Protein AF-X1Q7Z4-F1 (afdb_monomer_lite)

Sequence (91 aa):
AAQEVYGEIWFEAGAMQGQFLHYADENVPLLAFHGDISIPEKWRSAQRLAAWWLKYRKPVHIYYYGDLDPKGLLIPQSAWADVYTWAFGHY

Radius of gyration: 13.32 Å; chains: 1; bounding box: 35×22×35 Å

Secondary structure (DSSP, 8-state):
---SSEEEEEES-GGGHHHHHHHS-TTS-EEE-SSSPPHHHHHHHHHHHHHHHHHH-PPEEEEEE--SSHHHHHHHHHHHHHHHHHHHTT-

pLDDT: mean 90.55, std 7.93, range [47.44, 97.12]

Foldseek 3Di:
DPDQEQEAEEEEDPVCVVVCVVPPDPPHHYYYCVQARDPVVLLVLLVVLLVVCVVPVHHYYYHYYYDPDPRRVVRVVVSCVSSCCSNPVVD

Organism: NCBI:txid412755

Structure (mmCIF, N/CA/C/O backbone):
data_AF-X1Q7Z4-F1
#
_entry.id   AF-X1Q7Z4-F1
#
loop_
_atom_site.group_PDB
_atom_site.id
_atom_site.type_symbol
_atom_site.label_atom_id
_atom_site.label_alt_id
_atom_site.label_comp_id
_atom_site.label_asym_id
_atom_site.label_entity_id
_atom_site.label_seq_id
_atom_site.pdbx_PDB_ins_code
_atom_site.Cartn_x
_atom_site.Cartn_y
_atom_site.Cartn_z
_atom_site.occupancy
_atom_site.B_iso_or_equiv
_atom_site.auth_seq_id
_atom_site.auth_comp_id
_atom_site.auth_asym_id
_atom_site.auth_atom_id
_atom_site.pdbx_PDB_model_num
ATOM 1 N N . ALA A 1 1 ? -22.377 0.899 5.041 1.00 47.44 1 ALA A N 1
ATOM 2 C CA . ALA A 1 1 ? -22.246 -0.320 5.870 1.00 47.44 1 ALA A CA 1
ATOM 3 C C . ALA A 1 1 ? -21.034 -0.158 6.783 1.00 47.44 1 ALA A C 1
ATOM 5 O O . ALA A 1 1 ? -20.087 0.500 6.371 1.00 47.44 1 ALA A O 1
ATOM 6 N N . ALA A 1 2 ? -21.051 -0.683 8.011 1.00 58.69 2 ALA A N 1
ATOM 7 C CA . ALA A 1 2 ? -19.859 -0.658 8.858 1.00 58.69 2 ALA A CA 1
ATOM 8 C C . ALA A 1 2 ? -18.826 -1.631 8.270 1.00 58.69 2 ALA A C 1
ATOM 10 O O . ALA A 1 2 ? -19.087 -2.823 8.183 1.00 58.69 2 ALA A O 1
ATOM 11 N N . GLN A 1 3 ? -17.684 -1.120 7.821 1.00 66.56 3 GLN A N 1
ATOM 12 C CA . GLN A 1 3 ? -16.663 -1.923 7.153 1.00 66.56 3 GLN A CA 1
ATOM 13 C C . GLN A 1 3 ? -16.037 -2.925 8.142 1.00 66.56 3 GLN A C 1
ATOM 15 O O . GLN A 1 3 ? -15.508 -2.510 9.174 1.00 66.56 3 GLN A O 1
ATOM 20 N N . GLU A 1 4 ? -16.136 -4.231 7.877 1.00 83.44 4 GLU A N 1
ATOM 21 C CA . GLU A 1 4 ? -15.676 -5.292 8.798 1.00 83.44 4 GLU A CA 1
ATOM 22 C C . GLU A 1 4 ? -14.146 -5.402 8.872 1.00 83.44 4 GLU A C 1
ATOM 24 O O . GLU A 1 4 ? -13.599 -5.766 9.912 1.00 83.44 4 GLU A O 1
ATOM 29 N N . VAL A 1 5 ? -13.452 -5.007 7.801 1.00 86.50 5 VAL A N 1
ATOM 30 C CA . VAL A 1 5 ? -11.990 -5.074 7.665 1.00 86.50 5 VAL A CA 1
ATOM 31 C C . VAL A 1 5 ? -11.418 -3.744 7.186 1.00 86.50 5 VAL A C 1
ATOM 33 O O . VAL A 1 5 ? -11.981 -3.108 6.301 1.00 86.50 5 VAL A O 1
ATOM 36 N N . TYR A 1 6 ? -10.285 -3.312 7.732 1.00 88.56 6 TYR A N 1
ATOM 37 C CA . TYR A 1 6 ? -9.552 -2.180 7.167 1.00 88.56 6 TYR A CA 1
ATOM 38 C C . TYR A 1 6 ? -8.761 -2.664 5.947 1.00 88.56 6 TYR A C 1
ATOM 40 O O . TYR A 1 6 ? -7.903 -3.532 6.085 1.00 88.56 6 TYR A O 1
ATOM 48 N N . GLY A 1 7 ? -9.100 -2.156 4.762 1.00 91.94 7 GLY A N 1
ATOM 49 C CA . GLY A 1 7 ? -8.545 -2.612 3.488 1.00 91.94 7 GLY A CA 1
ATOM 50 C C . GLY A 1 7 ? -7.707 -1.543 2.794 1.00 91.94 7 GLY A C 1
ATOM 51 O O . GLY A 1 7 ? -8.109 -0.382 2.769 1.00 91.94 7 GLY A O 1
ATOM 52 N N . GLU A 1 8 ? -6.593 -1.945 2.187 1.00 94.75 8 GLU A N 1
ATOM 53 C CA . GLU A 1 8 ? -5.770 -1.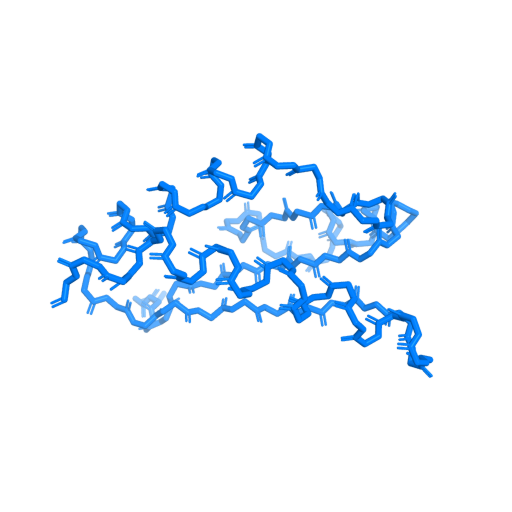097 1.313 1.00 94.75 8 GLU A CA 1
ATOM 54 C C . GLU A 1 8 ? -5.391 -1.822 0.032 1.00 94.75 8 GLU A C 1
ATOM 56 O O . GLU A 1 8 ? -5.268 -3.047 0.026 1.00 94.75 8 GLU A O 1
ATOM 61 N N . ILE A 1 9 ? -5.147 -1.061 -1.032 1.00 95.62 9 ILE A N 1
ATOM 62 C CA . ILE A 1 9 ? -4.668 -1.589 -2.308 1.00 95.62 9 ILE A CA 1
ATOM 63 C C . ILE A 1 9 ? -3.231 -1.129 -2.529 1.00 95.62 9 ILE A C 1
ATOM 65 O O . ILE A 1 9 ? -2.942 0.064 -2.621 1.00 95.62 9 ILE A O 1
ATOM 69 N N . TRP A 1 10 ? -2.316 -2.084 -2.611 1.00 96.00 10 TRP A N 1
ATOM 70 C CA . TRP A 1 10 ? -0.902 -1.851 -2.875 1.00 96.00 10 TRP A CA 1
ATOM 71 C C . TRP A 1 10 ? -0.542 -2.439 -4.230 1.00 96.00 10 TRP A C 1
ATOM 73 O O . TRP A 1 10 ? -1.108 -3.451 -4.639 1.00 96.00 10 TRP A O 1
ATOM 83 N N . PHE A 1 11 ? 0.384 -1.819 -4.950 1.00 95.38 11 PHE A N 1
ATOM 84 C CA . PHE A 1 11 ? 0.721 -2.293 -6.284 1.00 95.38 11 PHE A CA 1
ATOM 85 C C . PHE A 1 11 ? 2.129 -1.924 -6.733 1.00 95.38 11 PHE A C 1
ATOM 87 O O . PHE A 1 11 ? 2.679 -0.898 -6.339 1.00 95.38 11 PHE A O 1
ATOM 94 N N . GLU A 1 12 ? 2.714 -2.770 -7.581 1.00 93.00 12 GLU A N 1
ATOM 95 C CA . GLU A 1 12 ? 4.087 -2.605 -8.062 1.00 93.00 12 GLU A CA 1
ATOM 96 C C . GLU A 1 12 ? 4.224 -1.420 -9.025 1.00 93.00 12 GLU A C 1
ATOM 98 O O . GLU A 1 12 ? 4.987 -0.480 -8.783 1.00 93.00 12 GLU A O 1
ATOM 103 N N . ALA A 1 13 ? 3.483 -1.466 -10.133 1.00 89.19 13 ALA A N 1
ATOM 104 C CA . ALA A 1 13 ? 3.685 -0.561 -11.251 1.00 89.19 13 ALA A CA 1
ATOM 105 C C . ALA A 1 13 ? 2.895 0.741 -11.082 1.00 89.19 13 ALA A C 1
ATOM 107 O O . ALA A 1 13 ? 1.665 0.750 -11.106 1.00 89.19 13 ALA A O 1
ATOM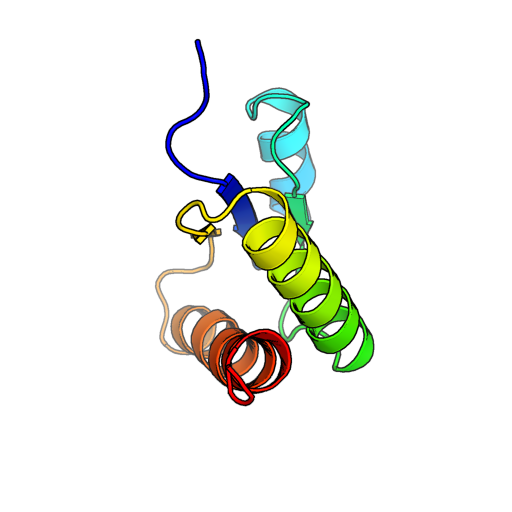 108 N N . GLY A 1 14 ? 3.603 1.874 -11.044 1.00 85.88 14 GLY A N 1
ATOM 109 C CA . GLY A 1 14 ? 2.981 3.204 -11.017 1.00 85.88 14 GLY A CA 1
ATOM 110 C C . GLY A 1 14 ? 2.027 3.472 -12.189 1.00 85.88 14 GLY A C 1
ATOM 111 O O . GLY A 1 14 ? 1.065 4.216 -12.038 1.00 85.88 14 GLY A O 1
ATOM 112 N N . ALA A 1 15 ? 2.225 2.811 -13.335 1.00 88.69 15 ALA A N 1
ATOM 113 C CA . ALA A 1 15 ? 1.321 2.906 -14.483 1.00 88.69 15 ALA A CA 1
ATOM 114 C C . ALA A 1 15 ? -0.118 2.448 -14.165 1.00 88.69 15 ALA A C 1
ATOM 116 O O . ALA A 1 15 ? -1.065 2.936 -14.780 1.00 88.69 15 ALA A O 1
ATOM 117 N N . MET A 1 16 ? -0.306 1.561 -13.179 1.00 89.06 16 MET A N 1
ATOM 118 C CA . MET A 1 16 ? -1.633 1.116 -12.741 1.00 89.06 16 MET A CA 1
ATOM 119 C C . MET A 1 16 ? -2.365 2.152 -11.880 1.00 89.06 16 MET A C 1
ATOM 121 O O . MET A 1 16 ? -3.573 2.033 -11.684 1.00 89.06 16 MET A O 1
ATOM 125 N N . GLN A 1 17 ? -1.679 3.192 -11.394 1.00 91.06 17 GLN A N 1
ATOM 126 C CA . GLN A 1 17 ? -2.267 4.170 -10.477 1.00 91.06 17 GLN A CA 1
ATOM 127 C C . GLN A 1 17 ? -3.512 4.840 -11.064 1.00 91.06 17 GLN A C 1
ATOM 129 O O . GLN A 1 17 ? -4.495 5.023 -10.353 1.00 91.06 17 GLN A O 1
ATOM 134 N N . GLY A 1 18 ? -3.510 5.146 -12.365 1.00 91.62 18 GLY A N 1
ATOM 135 C CA . GLY A 1 18 ? -4.676 5.726 -13.034 1.00 91.62 18 GLY A CA 1
ATOM 136 C C . GLY A 1 18 ? -5.906 4.813 -13.011 1.00 91.62 18 GLY A C 1
ATOM 137 O O . GLY A 1 18 ? -7.020 5.306 -12.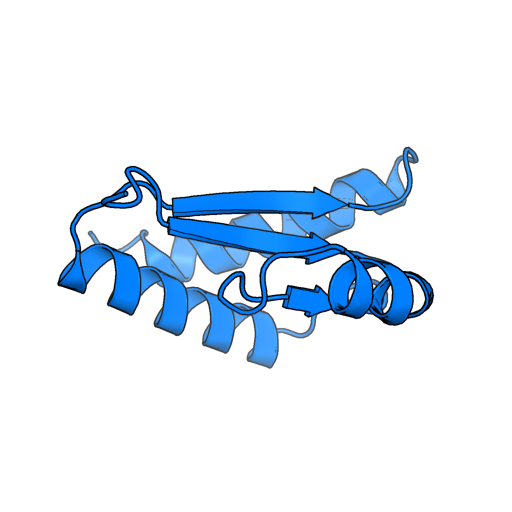870 1.00 91.62 18 GLY A O 1
ATOM 138 N N . GLN A 1 19 ? -5.715 3.492 -13.091 1.00 93.94 19 GLN A N 1
ATOM 139 C CA . GLN A 1 19 ? -6.816 2.526 -13.014 1.00 93.94 19 GLN A CA 1
ATOM 140 C C . GLN A 1 19 ? -7.402 2.490 -11.602 1.00 93.94 19 GLN A C 1
ATOM 142 O O . GLN A 1 19 ? -8.614 2.600 -11.437 1.00 93.94 19 GLN A O 1
ATOM 147 N N . PHE A 1 20 ? -6.554 2.404 -10.574 1.00 94.00 20 PHE A N 1
ATOM 148 C CA . PHE A 1 20 ? -7.028 2.361 -9.190 1.00 94.00 20 PHE A CA 1
ATOM 149 C C . PHE A 1 20 ? -7.660 3.679 -8.746 1.00 94.00 20 PHE A C 1
ATOM 151 O O . PHE A 1 20 ? -8.703 3.649 -8.109 1.00 94.00 20 PHE A O 1
ATOM 158 N N . LEU A 1 21 ? -7.114 4.828 -9.149 1.00 92.56 21 LEU A N 1
ATOM 159 C CA . LEU A 1 21 ? -7.745 6.126 -8.885 1.00 92.56 21 LEU A CA 1
ATOM 160 C C . LEU A 1 21 ? -9.126 6.266 -9.542 1.00 92.56 21 LEU A C 1
ATOM 162 O O . LEU A 1 21 ? -9.941 7.046 -9.063 1.00 92.56 21 LEU A O 1
ATOM 166 N N . HIS A 1 22 ? -9.379 5.556 -10.645 1.00 94.75 22 HIS A N 1
ATOM 167 C CA . HIS A 1 22 ? -10.654 5.623 -11.354 1.00 94.75 22 HIS A CA 1
ATOM 168 C C . HIS A 1 22 ? -11.693 4.622 -10.831 1.00 94.75 22 HIS A C 1
ATOM 170 O O . HIS A 1 22 ? -12.873 4.955 -10.764 1.00 94.75 22 HIS A O 1
ATOM 176 N N . TYR A 1 23 ? -11.271 3.399 -10.496 1.00 94.56 23 TYR A N 1
ATOM 177 C CA . TYR A 1 23 ? -12.181 2.293 -10.177 1.00 94.56 23 TYR A CA 1
ATOM 178 C C . TYR A 1 23 ? -12.247 1.916 -8.695 1.00 94.56 23 TYR A C 1
ATOM 180 O O . TYR A 1 23 ? -13.213 1.267 -8.292 1.00 94.56 23 TYR A O 1
ATOM 188 N N . ALA A 1 24 ? -11.237 2.250 -7.886 1.00 92.50 24 ALA A N 1
ATOM 189 C CA . ALA A 1 24 ? -11.287 1.968 -6.456 1.00 92.50 24 ALA A CA 1
ATOM 190 C C . ALA A 1 24 ? -12.202 2.971 -5.740 1.00 92.50 24 ALA A C 1
ATOM 192 O O . ALA A 1 24 ? -12.361 4.112 -6.169 1.00 92.50 24 ALA A O 1
ATOM 193 N N . ASP A 1 25 ? -12.787 2.537 -4.624 1.00 90.38 25 ASP A N 1
ATOM 194 C CA . ASP A 1 25 ? -13.491 3.439 -3.711 1.00 90.38 25 ASP A CA 1
ATOM 195 C C . ASP A 1 25 ? -12.513 4.503 -3.185 1.00 90.38 25 ASP A C 1
ATOM 197 O O . ASP A 1 25 ? -11.392 4.180 -2.786 1.00 90.38 25 ASP A O 1
ATOM 201 N N . GLU A 1 26 ? -12.937 5.768 -3.168 1.00 89.19 26 GLU A N 1
ATOM 202 C CA . GLU A 1 26 ? -12.113 6.911 -2.749 1.00 89.19 26 GLU A CA 1
ATOM 203 C C . GLU A 1 26 ? -11.597 6.804 -1.303 1.00 89.19 26 GLU A C 1
ATOM 205 O O . GLU A 1 26 ? -10.604 7.435 -0.940 1.00 89.19 26 GLU A O 1
ATOM 210 N N . ASN A 1 27 ? -12.251 5.986 -0.474 1.00 88.81 27 ASN A N 1
ATOM 211 C CA . ASN A 1 27 ? -11.874 5.751 0.915 1.00 88.81 27 ASN A CA 1
ATOM 212 C C . ASN A 1 27 ? -10.864 4.609 1.080 1.00 88.81 27 ASN A C 1
ATOM 214 O O . ASN A 1 27 ? -10.433 4.348 2.207 1.00 88.81 27 ASN A O 1
ATOM 218 N N . VAL A 1 28 ? -10.486 3.918 -0.000 1.00 90.25 28 VAL A N 1
ATOM 219 C CA . VAL A 1 28 ? -9.478 2.853 0.028 1.00 90.25 28 VAL A CA 1
ATOM 220 C C . VAL A 1 28 ? -8.097 3.459 -0.228 1.00 90.25 28 VAL A C 1
ATOM 222 O O . VAL A 1 28 ? -7.837 3.961 -1.322 1.00 90.25 28 VAL A O 1
ATOM 225 N N . PRO A 1 29 ? -7.170 3.405 0.746 1.00 92.81 29 PRO A N 1
ATOM 226 C CA . PRO A 1 29 ? -5.816 3.893 0.538 1.00 92.81 29 PRO A CA 1
ATOM 227 C C . PRO A 1 29 ? -5.098 3.097 -0.552 1.00 92.81 29 PRO A C 1
ATOM 229 O O . PRO A 1 29 ? -5.177 1.866 -0.603 1.00 92.81 29 PRO A O 1
ATOM 232 N N . LEU A 1 30 ? -4.367 3.828 -1.390 1.00 95.19 30 LEU A N 1
ATOM 233 C CA . LEU A 1 30 ? -3.594 3.302 -2.507 1.00 95.19 30 LEU A CA 1
ATOM 234 C C . LEU A 1 30 ? -2.097 3.511 -2.252 1.00 95.19 30 LEU A C 1
ATOM 236 O O . LEU A 1 30 ? -1.695 4.605 -1.852 1.00 95.19 30 LEU A O 1
ATOM 240 N N . LEU A 1 31 ? -1.269 2.501 -2.528 1.00 95.19 31 LEU A N 1
ATOM 241 C CA . LEU A 1 31 ? 0.191 2.600 -2.421 1.00 95.19 31 LEU A CA 1
ATOM 242 C C . LEU A 1 31 ? 0.889 1.989 -3.641 1.00 95.19 31 LEU A C 1
ATOM 244 O O . LEU A 1 31 ? 0.894 0.773 -3.821 1.00 95.19 31 LEU A O 1
ATOM 248 N N . ALA A 1 32 ? 1.523 2.842 -4.444 1.00 94.56 32 ALA A N 1
ATOM 249 C CA . ALA A 1 32 ? 2.381 2.429 -5.550 1.00 94.56 32 ALA A CA 1
ATOM 250 C C . ALA A 1 32 ? 3.821 2.226 -5.057 1.00 94.56 32 ALA A C 1
ATOM 252 O O . ALA A 1 32 ? 4.390 3.113 -4.421 1.00 94.56 32 ALA A O 1
ATOM 253 N N . PHE A 1 33 ? 4.426 1.080 -5.361 1.00 93.50 33 PHE A N 1
ATOM 254 C CA . PHE A 1 33 ? 5.789 0.770 -4.927 1.00 93.50 33 PHE A CA 1
ATOM 255 C C . PHE A 1 33 ? 6.852 1.306 -5.892 1.00 93.50 33 PHE A C 1
ATOM 257 O O . PHE A 1 33 ? 7.920 1.714 -5.446 1.00 93.50 33 PHE A O 1
ATOM 264 N N . HIS A 1 34 ? 6.559 1.318 -7.198 1.00 90.00 34 HIS A N 1
ATOM 265 C CA . HIS A 1 34 ? 7.514 1.630 -8.268 1.00 90.00 34 HIS A CA 1
ATOM 266 C C . HIS A 1 34 ? 8.733 0.684 -8.286 1.00 90.00 34 HIS A C 1
ATOM 268 O O . HIS A 1 34 ? 9.870 1.121 -8.468 1.00 90.00 34 HIS A O 1
ATOM 274 N N . GLY A 1 35 ? 8.483 -0.619 -8.114 1.00 87.06 35 GLY A N 1
ATOM 275 C CA . GLY A 1 35 ? 9.507 -1.648 -7.912 1.00 87.06 35 GLY A CA 1
ATOM 276 C C . GLY A 1 35 ? 9.666 -1.982 -6.429 1.00 87.06 35 GLY A C 1
ATOM 277 O O . GLY A 1 35 ? 8.677 -2.255 -5.754 1.00 87.06 35 GLY A O 1
ATOM 278 N N . ASP A 1 36 ? 10.894 -1.958 -5.908 1.00 89.62 36 ASP A N 1
ATOM 279 C CA . ASP A 1 36 ? 11.131 -2.145 -4.475 1.00 89.62 36 ASP A CA 1
ATOM 280 C C . ASP A 1 36 ? 10.751 -0.888 -3.685 1.00 89.62 36 ASP A C 1
ATOM 282 O O . ASP A 1 36 ? 11.293 0.201 -3.890 1.00 89.62 36 ASP A O 1
ATOM 286 N N . ILE A 1 37 ? 9.836 -1.047 -2.731 1.00 94.00 37 ILE A N 1
ATOM 287 C CA . ILE A 1 37 ? 9.400 0.050 -1.871 1.00 94.00 37 ILE A CA 1
ATOM 288 C C . ILE A 1 37 ? 10.512 0.498 -0.913 1.00 94.00 37 ILE A C 1
ATOM 290 O O . ILE A 1 37 ? 11.194 -0.303 -0.267 1.00 94.00 37 ILE A O 1
ATOM 294 N N . SER A 1 38 ? 10.665 1.815 -0.781 1.00 94.81 38 SER A N 1
ATOM 295 C CA . SER A 1 38 ? 11.680 2.420 0.083 1.00 94.81 38 SER A CA 1
ATOM 296 C C . SER A 1 38 ? 11.447 2.138 1.577 1.00 94.81 38 SER A C 1
ATOM 298 O O . SER A 1 38 ? 10.309 2.076 2.044 1.00 94.81 38 SER A O 1
ATOM 300 N N . ILE A 1 39 ? 12.531 2.052 2.360 1.00 95.88 39 ILE A N 1
ATOM 301 C CA . ILE A 1 39 ? 12.470 1.888 3.827 1.00 95.88 39 ILE A CA 1
ATOM 302 C C . ILE A 1 39 ? 11.604 2.968 4.508 1.00 95.88 39 ILE A C 1
ATOM 304 O O . ILE A 1 39 ? 10.764 2.602 5.333 1.00 95.88 39 ILE A O 1
ATOM 308 N N . PRO A 1 40 ? 11.730 4.275 4.183 1.00 97.00 40 PRO A N 1
ATOM 309 C CA . PRO A 1 40 ? 10.870 5.296 4.781 1.00 97.00 40 PRO A CA 1
ATOM 310 C C . PRO A 1 40 ? 9.378 5.049 4.541 1.00 97.00 40 PRO A C 1
ATOM 312 O O . PRO A 1 40 ? 8.568 5.288 5.435 1.00 97.00 40 PRO A O 1
ATOM 315 N N . GLU A 1 41 ? 9.006 4.550 3.362 1.00 96.31 41 GLU A N 1
ATOM 316 C CA . GLU A 1 41 ? 7.606 4.280 3.034 1.00 96.31 41 GLU A CA 1
ATOM 317 C C . GLU A 1 41 ? 7.083 3.011 3.721 1.00 96.31 41 GLU A C 1
ATOM 319 O O . GLU A 1 41 ? 5.958 3.005 4.230 1.00 96.31 41 GLU A O 1
ATOM 324 N N . LYS A 1 42 ? 7.925 1.975 3.856 1.00 96.44 42 LYS A N 1
ATOM 325 C CA . LYS A 1 42 ? 7.631 0.807 4.705 1.00 96.44 42 LYS A CA 1
ATOM 326 C C . LYS A 1 42 ? 7.357 1.241 6.151 1.00 96.44 42 LYS A C 1
ATOM 328 O O . LYS A 1 42 ? 6.356 0.838 6.738 1.00 96.44 42 LYS A O 1
ATOM 333 N N . TRP A 1 43 ? 8.190 2.124 6.710 1.00 96.94 43 TRP A N 1
ATOM 334 C CA . TRP A 1 43 ? 8.014 2.637 8.073 1.00 96.94 43 TRP A CA 1
ATOM 335 C C . TRP A 1 43 ? 6.709 3.424 8.234 1.00 96.94 43 TRP A C 1
ATOM 337 O O . TRP A 1 43 ? 5.936 3.166 9.155 1.00 96.94 43 TRP A O 1
ATOM 347 N N . ARG A 1 44 ? 6.412 4.353 7.314 1.00 97.12 44 ARG A N 1
ATOM 348 C CA . ARG A 1 44 ? 5.142 5.105 7.323 1.00 97.12 44 ARG A CA 1
ATOM 349 C C . ARG A 1 44 ? 3.932 4.180 7.257 1.00 97.12 44 ARG A C 1
ATOM 351 O O . ARG A 1 44 ? 2.975 4.381 8.006 1.00 97.12 44 ARG A O 1
ATOM 358 N N . SER A 1 45 ? 3.990 3.168 6.394 1.00 96.44 45 SER A N 1
ATOM 359 C CA . SER A 1 45 ? 2.938 2.162 6.266 1.00 96.44 45 SER A CA 1
ATOM 360 C C . SER A 1 45 ? 2.760 1.391 7.571 1.00 96.44 45 SER A C 1
ATOM 362 O O . SER A 1 45 ? 1.642 1.314 8.071 1.00 96.44 45 SER A O 1
ATOM 364 N N . ALA A 1 46 ? 3.848 0.927 8.192 1.00 96.44 46 ALA A N 1
ATOM 365 C CA . ALA A 1 46 ? 3.796 0.226 9.473 1.00 96.44 46 ALA A CA 1
ATOM 366 C C . ALA A 1 46 ? 3.136 1.062 10.582 1.00 96.44 46 ALA A C 1
ATOM 368 O O . ALA A 1 46 ? 2.190 0.607 11.226 1.00 96.44 46 ALA A O 1
ATOM 369 N N . GLN A 1 47 ? 3.563 2.318 10.748 1.00 96.38 47 GLN A N 1
ATOM 370 C CA . GLN A 1 47 ? 3.001 3.227 11.753 1.00 96.38 47 GLN A CA 1
ATOM 371 C C . GLN A 1 47 ? 1.506 3.480 11.528 1.00 96.38 47 GLN A C 1
ATOM 373 O O . GLN A 1 47 ? 0.713 3.493 12.473 1.00 96.38 47 GLN A O 1
ATOM 378 N N . ARG A 1 48 ? 1.105 3.667 10.267 1.00 95.00 48 ARG A N 1
ATOM 379 C CA . ARG A 1 48 ? -0.291 3.892 9.889 1.00 95.00 48 ARG A CA 1
ATOM 380 C C . ARG A 1 48 ? -1.151 2.657 10.160 1.00 95.00 48 ARG A C 1
ATOM 382 O O . ARG A 1 48 ? -2.230 2.800 10.735 1.00 95.00 48 ARG A O 1
ATOM 389 N N . LEU A 1 49 ? -0.669 1.464 9.811 1.00 94.81 49 LEU A N 1
ATOM 390 C CA . LEU A 1 49 ? -1.357 0.197 10.068 1.00 94.81 49 LEU A CA 1
ATOM 391 C C . LEU A 1 49 ? -1.529 -0.078 11.563 1.00 94.81 49 LEU A C 1
ATOM 393 O O . LEU A 1 49 ? -2.634 -0.404 12.000 1.00 94.81 49 LEU A O 1
ATOM 397 N N . ALA A 1 50 ? -0.472 0.120 12.354 1.00 94.56 50 ALA A N 1
ATOM 398 C CA . ALA A 1 50 ? -0.528 -0.025 13.804 1.00 94.56 50 ALA A CA 1
ATOM 399 C C . ALA A 1 50 ? -1.561 0.932 14.421 1.00 94.56 50 ALA A C 1
ATOM 401 O O . ALA A 1 50 ? -2.394 0.515 15.227 1.00 94.56 50 ALA A O 1
ATOM 402 N N . ALA A 1 51 ? -1.581 2.200 13.992 1.00 92.75 51 ALA A N 1
ATOM 403 C CA . ALA A 1 51 ? -2.553 3.184 14.465 1.00 92.75 51 ALA A CA 1
ATOM 404 C C . ALA A 1 51 ? -4.005 2.793 14.129 1.00 92.75 51 ALA A C 1
ATOM 406 O O . ALA A 1 51 ? -4.887 2.904 14.985 1.00 92.75 51 ALA A O 1
ATOM 407 N N . TRP A 1 52 ? -4.263 2.303 12.911 1.00 91.44 52 TRP A N 1
ATOM 408 C CA . TRP A 1 52 ? -5.584 1.805 12.513 1.00 91.44 52 TRP A CA 1
ATOM 409 C C . TRP A 1 52 ? -6.011 0.594 13.340 1.00 91.44 52 TRP A C 1
ATOM 411 O O . TRP A 1 52 ? -7.121 0.572 13.881 1.00 91.44 52 TRP A O 1
ATOM 421 N N . TRP A 1 53 ? -5.124 -0.385 13.496 1.00 91.19 53 TRP A N 1
ATOM 422 C CA . TRP A 1 53 ? -5.409 -1.569 14.295 1.00 91.19 53 TRP A CA 1
ATOM 423 C C . TRP A 1 53 ? -5.692 -1.214 15.760 1.00 91.19 53 TRP A C 1
ATOM 425 O O . TRP A 1 53 ? -6.695 -1.665 16.311 1.00 91.19 53 TRP A O 1
ATOM 435 N N . LEU A 1 54 ? -4.889 -0.342 16.378 1.00 91.81 54 LEU A N 1
ATOM 436 C CA . LEU A 1 54 ? -5.104 0.107 17.758 1.00 91.81 54 LEU A CA 1
ATOM 437 C C . LEU A 1 54 ? -6.439 0.835 17.939 1.00 91.81 54 LEU A C 1
ATOM 439 O O . LEU A 1 54 ? -7.120 0.616 18.943 1.00 91.81 54 LEU A O 1
ATOM 443 N N . LYS A 1 55 ? -6.810 1.687 16.976 1.00 91.75 55 LYS A N 1
ATOM 444 C CA . LYS A 1 55 ? -8.017 2.516 17.044 1.00 91.75 55 LYS A CA 1
ATOM 445 C C . LYS A 1 55 ? -9.298 1.712 16.851 1.00 91.75 55 LYS A C 1
ATOM 447 O O . LYS A 1 55 ? -10.280 1.969 17.541 1.00 91.75 55 LYS A O 1
ATOM 452 N N . TYR A 1 56 ? -9.306 0.774 15.908 1.00 90.06 56 TYR A N 1
ATOM 453 C CA . TYR A 1 56 ? -10.538 0.103 15.488 1.00 90.06 56 TYR A CA 1
ATOM 454 C C . TYR A 1 56 ? -10.611 -1.368 15.883 1.00 90.06 56 TYR A C 1
ATOM 456 O O . TYR A 1 56 ? -11.706 -1.923 15.877 1.00 90.06 56 TYR A O 1
ATOM 464 N N . ARG A 1 57 ? -9.476 -1.997 16.220 1.00 89.94 57 ARG A N 1
ATOM 465 C CA . ARG A 1 57 ? -9.371 -3.429 16.551 1.00 89.94 57 ARG A CA 1
ATOM 466 C C . ARG A 1 57 ? -9.989 -4.334 15.483 1.00 89.94 57 ARG A C 1
ATOM 468 O O . ARG A 1 57 ? -10.559 -5.376 15.789 1.00 89.94 57 ARG A O 1
ATOM 475 N N . LYS A 1 58 ? -9.870 -3.917 14.221 1.00 89.31 58 LYS A N 1
ATOM 476 C CA . LYS A 1 58 ? -10.341 -4.663 13.053 1.00 89.31 58 LYS A CA 1
ATOM 477 C C . LYS A 1 58 ? -9.171 -5.322 12.329 1.00 89.31 58 LYS A C 1
ATOM 479 O O . LYS A 1 58 ? -8.062 -4.781 12.378 1.00 89.31 58 LYS A O 1
ATOM 484 N N . PRO A 1 59 ? -9.407 -6.450 11.641 1.00 89.69 59 PRO A N 1
ATOM 485 C CA . PRO A 1 59 ? -8.412 -7.036 10.756 1.00 89.69 59 PRO A CA 1
ATOM 486 C C . PRO A 1 59 ? -7.956 -6.028 9.697 1.00 89.69 59 PRO A C 1
ATOM 488 O O . PRO A 1 59 ? -8.773 -5.277 9.158 1.00 89.69 59 PRO A O 1
ATOM 491 N N . VAL A 1 60 ? -6.658 -6.039 9.405 1.00 89.94 60 VAL A N 1
ATOM 492 C CA . VAL A 1 60 ? -6.041 -5.288 8.307 1.00 89.94 60 VAL A CA 1
ATOM 493 C C . VAL A 1 60 ? -5.861 -6.242 7.130 1.00 89.94 60 VAL A C 1
ATOM 495 O O . VAL A 1 60 ? -5.298 -7.320 7.302 1.00 89.94 60 VAL A O 1
ATOM 498 N N . HIS A 1 61 ? -6.322 -5.847 5.946 1.00 91.50 61 HIS A N 1
ATOM 499 C CA . HIS A 1 61 ? -6.162 -6.601 4.708 1.00 91.50 61 HIS A CA 1
ATOM 500 C C . HIS A 1 61 ? -5.470 -5.728 3.659 1.00 91.50 61 HIS A C 1
ATOM 502 O O . HIS A 1 61 ? -5.959 -4.653 3.318 1.00 91.50 61 HIS A O 1
ATOM 508 N N . ILE A 1 62 ? -4.348 -6.207 3.128 1.00 93.25 62 ILE A N 1
ATOM 509 C CA . ILE A 1 62 ? -3.628 -5.555 2.032 1.00 93.25 62 ILE A CA 1
ATOM 510 C C . ILE A 1 62 ? -3.852 -6.356 0.749 1.00 93.25 62 ILE A C 1
ATOM 512 O O . ILE A 1 62 ? -3.455 -7.517 0.669 1.00 93.25 62 ILE A O 1
ATOM 516 N N . TYR A 1 63 ? -4.483 -5.743 -0.249 1.00 93.56 63 TYR A N 1
ATOM 517 C CA . TYR A 1 63 ? -4.651 -6.313 -1.584 1.00 93.56 63 TYR A CA 1
ATOM 518 C C . TYR A 1 63 ? -3.468 -5.889 -2.448 1.00 93.56 63 TYR A C 1
ATOM 520 O O . TYR A 1 63 ? -3.349 -4.714 -2.790 1.00 93.56 63 TYR A O 1
ATOM 528 N N . TYR A 1 64 ? -2.582 -6.828 -2.778 1.00 94.19 64 TYR A N 1
ATOM 529 C CA . TYR A 1 64 ? -1.402 -6.538 -3.588 1.00 94.19 64 TYR A CA 1
ATOM 530 C C . TYR A 1 64 ? -1.606 -6.906 -5.061 1.00 94.19 64 TYR A C 1
ATOM 532 O O . TYR A 1 64 ? -2.029 -8.020 -5.367 1.00 94.19 64 TYR A O 1
ATOM 540 N N . TYR A 1 65 ? -1.239 -5.992 -5.960 1.00 93.94 65 TYR A N 1
ATOM 541 C CA . TYR A 1 65 ? -1.250 -6.193 -7.409 1.00 93.94 65 TYR A CA 1
ATOM 542 C C . TYR A 1 65 ? 0.153 -5.976 -7.987 1.00 93.94 65 TYR A C 1
ATOM 544 O O . TYR A 1 65 ? 0.695 -4.872 -7.953 1.00 93.94 65 TYR A O 1
ATOM 552 N N . GLY A 1 66 ? 0.735 -7.021 -8.555 1.00 92.00 66 GLY A N 1
ATOM 553 C CA . GLY A 1 66 ? 2.040 -6.976 -9.210 1.00 92.00 66 GLY A CA 1
ATOM 554 C C . GLY A 1 66 ? 2.108 -8.000 -10.330 1.00 92.00 66 GLY A C 1
ATOM 555 O O . GLY A 1 66 ? 1.120 -8.689 -10.607 1.00 92.00 66 GLY A O 1
ATOM 556 N N . ASP A 1 67 ? 3.269 -8.095 -10.965 1.00 89.31 67 ASP A N 1
ATOM 557 C CA . ASP A 1 67 ? 3.464 -9.059 -12.040 1.00 89.31 67 ASP A CA 1
ATOM 558 C C . ASP A 1 67 ? 3.499 -10.491 -11.486 1.00 89.31 67 ASP A C 1
ATOM 560 O O . ASP A 1 67 ? 4.057 -10.771 -10.419 1.00 89.31 67 ASP A O 1
ATOM 564 N N . LEU A 1 68 ? 2.886 -11.430 -12.216 1.00 89.75 68 LEU A N 1
ATOM 565 C CA . LEU A 1 68 ? 2.911 -12.853 -11.870 1.00 89.75 68 LEU A CA 1
ATOM 566 C C . LEU A 1 68 ? 4.218 -13.491 -12.356 1.00 89.75 68 LEU A C 1
ATOM 568 O O . LEU A 1 68 ? 4.229 -14.394 -13.194 1.00 89.75 68 LEU A O 1
ATOM 572 N N . ASP A 1 69 ? 5.330 -12.994 -11.829 1.00 90.94 69 ASP A N 1
ATOM 573 C CA . ASP A 1 69 ? 6.668 -13.512 -12.074 1.00 90.94 69 ASP A CA 1
ATOM 574 C C . ASP A 1 69 ? 7.467 -13.622 -10.760 1.00 90.94 69 ASP A C 1
ATOM 576 O O . ASP A 1 69 ? 7.055 -13.085 -9.725 1.00 90.94 69 ASP A O 1
ATOM 580 N N . PRO A 1 70 ? 8.603 -14.347 -10.745 1.00 88.50 70 PRO A N 1
ATOM 581 C CA . PRO A 1 70 ? 9.367 -14.556 -9.519 1.00 88.50 70 PRO A CA 1
ATOM 582 C C . PRO A 1 70 ? 9.790 -13.264 -8.813 1.00 88.50 70 PRO A C 1
ATOM 584 O O . PRO A 1 70 ? 9.869 -13.254 -7.588 1.00 88.50 70 PRO A O 1
ATOM 587 N N . LYS A 1 71 ? 10.063 -12.181 -9.549 1.00 84.69 71 LYS A N 1
ATOM 588 C CA . LYS A 1 71 ? 10.444 -10.896 -8.963 1.00 84.69 71 LYS A CA 1
ATOM 589 C C . LYS A 1 71 ? 9.218 -10.174 -8.401 1.00 84.69 71 LYS A C 1
ATOM 591 O O . LYS A 1 71 ? 9.273 -9.737 -7.252 1.00 84.69 71 LYS A O 1
ATOM 596 N N . GLY A 1 72 ? 8.120 -10.124 -9.152 1.00 85.38 72 GLY A N 1
ATOM 597 C CA . GLY A 1 72 ? 6.857 -9.517 -8.718 1.00 85.38 72 GLY A CA 1
ATOM 598 C C . GLY A 1 72 ? 6.286 -10.151 -7.443 1.00 85.38 72 GLY A C 1
ATOM 599 O O . GLY A 1 72 ? 5.698 -9.465 -6.611 1.00 85.38 72 GLY A O 1
ATOM 600 N N . LEU A 1 73 ? 6.546 -11.443 -7.207 1.00 89.00 73 LEU A N 1
ATOM 601 C CA . LEU A 1 73 ? 6.167 -12.131 -5.964 1.00 89.00 73 LEU A CA 1
ATOM 602 C C . LEU A 1 73 ? 7.068 -11.800 -4.759 1.00 89.00 73 LEU A C 1
ATOM 604 O O . LEU A 1 73 ? 6.613 -11.893 -3.617 1.00 89.00 73 LEU A O 1
ATOM 608 N N . LEU A 1 74 ? 8.330 -11.419 -4.979 1.00 91.31 74 LEU A N 1
ATOM 609 C CA . LEU A 1 74 ? 9.289 -11.120 -3.904 1.00 91.31 74 LEU A CA 1
ATOM 610 C C . LEU A 1 74 ? 9.126 -9.711 -3.332 1.00 91.31 74 LEU A C 1
ATOM 612 O O . LEU A 1 74 ? 9.323 -9.509 -2.133 1.00 91.31 74 LEU A O 1
ATOM 616 N N . ILE A 1 75 ? 8.739 -8.750 -4.168 1.00 88.50 75 ILE A N 1
ATOM 617 C CA . ILE A 1 75 ? 8.510 -7.355 -3.779 1.00 88.50 75 ILE A CA 1
ATOM 618 C C . ILE A 1 75 ? 7.518 -7.229 -2.603 1.00 88.50 75 ILE A C 1
ATOM 620 O O . ILE A 1 75 ? 7.884 -6.642 -1.575 1.00 88.50 75 ILE A O 1
ATOM 624 N N . PRO A 1 76 ? 6.292 -7.793 -2.668 1.00 92.00 76 PRO A N 1
ATOM 625 C CA . PRO A 1 76 ? 5.347 -7.704 -1.561 1.00 92.00 76 PRO A CA 1
ATOM 626 C C . PRO A 1 76 ? 5.817 -8.497 -0.343 1.00 92.00 76 PRO A C 1
ATOM 628 O O . PRO A 1 76 ? 5.592 -8.054 0.779 1.00 92.00 7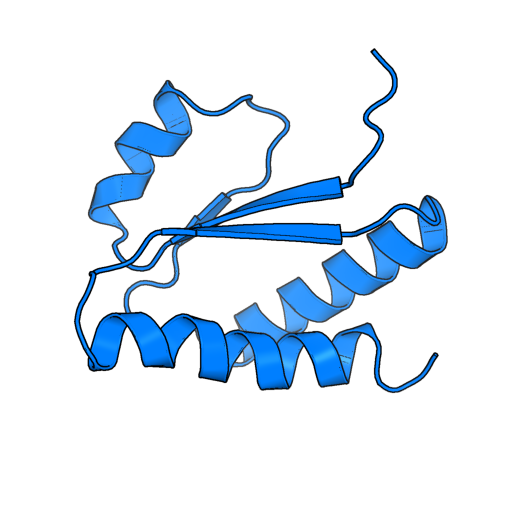6 PRO A O 1
ATOM 631 N N . GLN A 1 77 ? 6.500 -9.632 -0.533 1.00 91.56 77 GLN A N 1
ATOM 632 C CA . GLN A 1 77 ? 7.023 -10.433 0.577 1.00 91.56 77 GLN A CA 1
ATOM 633 C C . GLN A 1 77 ? 8.082 -9.666 1.373 1.00 91.56 77 GLN A C 1
ATOM 635 O O . GLN A 1 77 ? 7.998 -9.598 2.599 1.00 91.56 77 GLN A O 1
ATOM 640 N N . SER A 1 78 ? 9.046 -9.047 0.682 1.00 92.31 78 SER A N 1
ATOM 641 C CA . SER A 1 78 ? 10.087 -8.235 1.318 1.00 92.31 78 SER A CA 1
ATOM 642 C C . SER A 1 78 ? 9.490 -7.041 2.057 1.00 92.31 78 SER A C 1
ATOM 644 O O . SER A 1 78 ? 9.867 -6.758 3.193 1.00 92.31 78 SER A O 1
ATOM 646 N N . ALA A 1 79 ? 8.538 -6.342 1.437 1.00 94.12 79 ALA A N 1
ATOM 647 C CA . ALA A 1 79 ? 7.869 -5.219 2.075 1.00 94.12 79 ALA A CA 1
ATOM 648 C C . ALA A 1 79 ? 7.066 -5.647 3.304 1.00 94.12 79 ALA A C 1
ATOM 650 O O . ALA A 1 79 ? 7.162 -5.011 4.353 1.00 94.12 79 ALA A O 1
ATOM 651 N N . TRP A 1 80 ? 6.300 -6.732 3.187 1.00 94.31 80 TRP A N 1
ATOM 652 C CA . TRP A 1 80 ? 5.445 -7.211 4.260 1.00 94.31 80 TRP A CA 1
ATOM 653 C C . TRP A 1 80 ? 6.239 -7.711 5.463 1.00 94.31 80 TRP A C 1
ATOM 655 O O . TRP A 1 80 ? 5.825 -7.447 6.586 1.00 94.31 80 TRP A O 1
ATOM 665 N N . ALA A 1 81 ? 7.389 -8.363 5.265 1.00 94.06 81 ALA A N 1
ATOM 666 C CA . ALA A 1 81 ? 8.226 -8.827 6.373 1.00 94.06 81 ALA A CA 1
ATOM 667 C C . ALA A 1 81 ? 8.642 -7.673 7.306 1.00 94.06 81 ALA A C 1
ATOM 669 O O . ALA A 1 81 ? 8.492 -7.769 8.528 1.00 94.06 81 ALA A O 1
ATOM 670 N N . ASP A 1 82 ? 9.093 -6.559 6.725 1.00 96.31 82 ASP A N 1
ATOM 671 C CA . ASP A 1 82 ? 9.468 -5.355 7.467 1.00 96.31 82 ASP A CA 1
ATOM 672 C C . ASP A 1 82 ? 8.243 -4.675 8.087 1.00 96.31 82 ASP A C 1
ATOM 674 O O . ASP A 1 82 ? 8.201 -4.433 9.294 1.00 96.31 82 ASP A O 1
ATOM 678 N N . VAL A 1 83 ? 7.219 -4.396 7.270 1.00 96.44 83 VAL A N 1
ATOM 679 C CA . VAL A 1 83 ? 6.014 -3.678 7.707 1.00 96.44 83 VAL A CA 1
ATOM 680 C C . VAL A 1 83 ? 5.314 -4.419 8.840 1.00 96.44 83 VAL A C 1
ATOM 682 O O . VAL A 1 83 ? 4.948 -3.797 9.833 1.00 96.44 83 VAL A O 1
ATOM 685 N N . TYR A 1 84 ? 5.140 -5.733 8.712 1.00 94.31 84 TYR A N 1
ATOM 686 C CA . TYR A 1 84 ? 4.493 -6.554 9.728 1.00 94.31 84 TYR A CA 1
ATOM 687 C C . TYR A 1 84 ? 5.279 -6.527 11.039 1.00 94.31 84 TYR A C 1
ATOM 689 O O . TYR A 1 84 ? 4.702 -6.292 12.100 1.00 94.31 84 TYR A O 1
ATOM 697 N N . THR A 1 85 ? 6.600 -6.713 10.964 1.00 95.56 85 THR A N 1
ATOM 698 C CA . THR A 1 85 ? 7.472 -6.694 12.144 1.00 95.56 85 THR A CA 1
ATOM 699 C C . THR A 1 85 ? 7.388 -5.351 12.864 1.00 95.56 85 THR A C 1
ATOM 701 O O . THR A 1 85 ? 7.212 -5.321 14.079 1.00 95.56 85 THR A O 1
ATOM 704 N N . TRP A 1 86 ? 7.454 -4.237 12.134 1.00 95.94 86 TRP A N 1
ATOM 705 C CA . TRP A 1 86 ? 7.416 -2.899 12.732 1.00 95.94 86 TRP A CA 1
ATOM 706 C C . TRP A 1 86 ? 6.023 -2.496 13.228 1.00 95.94 86 TRP A C 1
ATOM 708 O O . TRP A 1 86 ? 5.919 -1.784 14.223 1.00 95.94 86 TRP A O 1
ATOM 718 N N . ALA A 1 87 ? 4.954 -2.946 12.565 1.00 93.88 87 ALA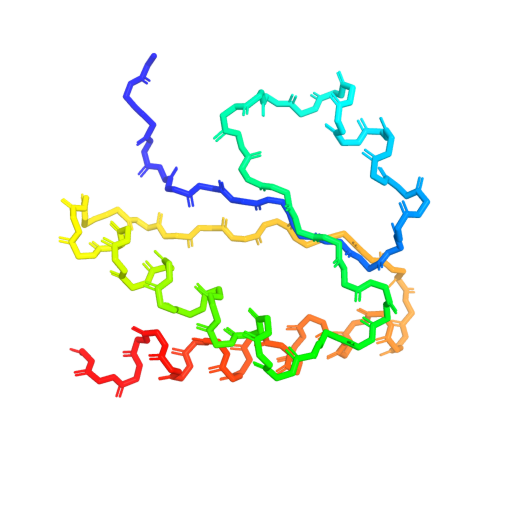 A N 1
ATOM 719 C CA . ALA A 1 87 ? 3.584 -2.604 12.943 1.00 93.88 87 ALA A CA 1
ATOM 720 C C . ALA A 1 87 ? 3.057 -3.450 14.110 1.00 93.88 87 ALA A C 1
ATOM 722 O O . ALA A 1 87 ? 2.325 -2.941 14.959 1.00 93.88 87 ALA A O 1
ATOM 723 N N . PHE A 1 88 ? 3.391 -4.743 14.132 1.00 89.94 88 PHE A N 1
ATOM 724 C CA . PHE A 1 88 ? 2.719 -5.730 14.980 1.00 89.94 88 PHE A CA 1
ATOM 725 C C . PHE A 1 88 ? 3.668 -6.596 15.809 1.00 89.94 88 PHE A C 1
ATOM 727 O O . PHE A 1 88 ? 3.208 -7.258 16.729 1.00 89.94 88 PHE A O 1
ATOM 7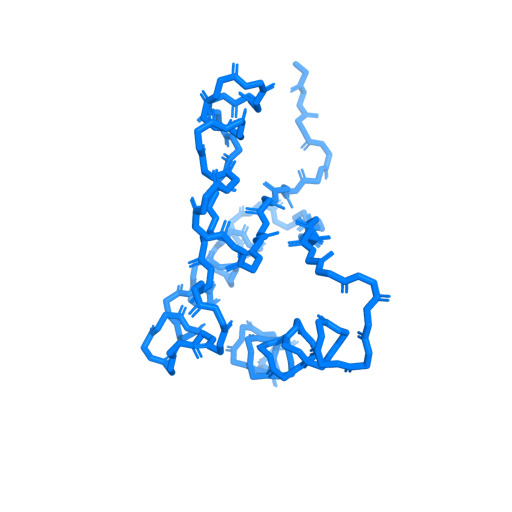34 N N . GLY A 1 89 ? 4.982 -6.570 15.562 1.00 86.25 89 GLY A N 1
ATOM 735 C CA . GLY A 1 89 ? 5.960 -7.391 16.293 1.00 86.25 89 GLY A CA 1
ATOM 736 C C . GLY A 1 89 ? 6.161 -7.019 17.769 1.00 86.25 89 GLY A C 1
ATOM 737 O O . GLY A 1 89 ? 6.958 -7.654 18.456 1.00 86.25 89 GLY A O 1
ATOM 738 N N . HIS A 1 90 ? 5.466 -5.989 18.255 1.00 74.06 90 HIS A N 1
ATOM 739 C CA . HIS A 1 90 ? 5.560 -5.471 19.622 1.00 74.06 90 HIS A CA 1
ATOM 740 C C . HIS A 1 90 ? 4.257 -5.615 20.430 1.00 74.06 90 HIS A C 1
ATOM 742 O O . HIS A 1 90 ? 4.215 -5.160 21.575 1.00 74.06 90 HIS A O 1
ATOM 748 N N . TYR A 1 91 ? 3.211 -6.210 19.845 1.00 60.66 91 TYR A N 1
ATOM 749 C CA . TYR A 1 91 ? 1.895 -6.426 20.462 1.00 60.66 91 TYR A CA 1
ATOM 750 C C . TYR A 1 91 ? 1.589 -7.915 20.607 1.00 60.66 91 TYR A C 1
ATOM 752 O O . TYR A 1 91 ? 0.836 -8.242 21.551 1.00 60.66 91 TYR A O 1
#